Protein AF-A0A0U1QTH8-F1 (afdb_monomer)

Secondary structure (DSSP, 8-state):
--------S---TT-EEEEE-SSS-EEEEEEPTTSSEEE--S-GGG---EE--GGG--EEEE-HHHHHHHTT-HHHHHHHHHHHHHTT-TTGGG-HHHHHHHHHHHHHHHHTTPPP-HHHHHHHHHHHHHHHHHHHHHHHHHHHHHHHHHHTT--

Sequence (155 aa):
MPILGSVPTKYPAGSFVELDDLMFGRKIALVCDDGLTAHDSIDIDKATPLAIHVIQNPVGLGFLNEYVSRFELNDEINLLINTMTRLDLTDELRDPLLIIRVLHSIVSDKKAGIALVEPKIKLYIRSAKKYQNKLNLFHQNVAKFIHSCKDNKLI

pLDDT: mean 85.45, std 12.12, range [34.38, 96.31]

Structure (mmCIF, N/CA/C/O backbone):
data_AF-A0A0U1QTH8-F1
#
_entry.id   AF-A0A0U1QTH8-F1
#
loop_
_atom_site.group_PDB
_atom_site.id
_atom_site.type_symbol
_atom_site.label_atom_id
_atom_site.label_alt_id
_atom_site.label_comp_id
_atom_site.label_asym_id
_atom_site.label_entity_id
_atom_site.label_seq_id
_atom_site.pdbx_PDB_ins_code
_atom_site.Cartn_x
_atom_site.Cartn_y
_atom_site.Cartn_z
_atom_site.occupancy
_atom_site.B_iso_or_equiv
_atom_site.auth_seq_id
_atom_site.auth_comp_id
_atom_site.auth_asym_id
_atom_site.auth_atom_id
_atom_site.pdbx_PDB_model_num
ATOM 1 N N . MET A 1 1 ? 14.310 -28.126 3.119 1.00 35.19 1 MET A N 1
ATOM 2 C CA . MET A 1 1 ? 14.134 -27.173 2.003 1.00 35.19 1 MET A CA 1
ATOM 3 C C . MET A 1 1 ? 12.670 -26.774 1.977 1.00 35.19 1 MET A C 1
ATOM 5 O O . MET A 1 1 ? 11.854 -27.686 1.909 1.00 35.19 1 MET A O 1
ATOM 9 N N . PRO A 1 2 ? 12.308 -25.490 2.120 1.00 34.38 2 PRO A N 1
ATOM 10 C CA . PRO A 1 2 ? 10.919 -25.094 1.949 1.00 34.38 2 PRO A CA 1
ATOM 11 C C . PRO A 1 2 ? 10.550 -25.294 0.476 1.00 34.38 2 PRO A C 1
ATOM 13 O O . PRO A 1 2 ? 11.311 -24.936 -0.422 1.00 34.38 2 PRO A O 1
ATOM 16 N N . ILE A 1 3 ? 9.416 -25.944 0.246 1.00 41.22 3 ILE A N 1
ATOM 17 C CA . ILE A 1 3 ? 8.848 -26.153 -1.081 1.00 41.22 3 ILE A CA 1
ATOM 18 C C . ILE A 1 3 ? 8.442 -24.764 -1.577 1.00 41.22 3 ILE A C 1
ATOM 20 O O . ILE A 1 3 ? 7.603 -24.123 -0.945 1.00 41.22 3 ILE A O 1
ATOM 24 N N . LEU A 1 4 ? 9.065 -24.276 -2.656 1.00 44.78 4 LEU A N 1
ATOM 25 C CA . LEU A 1 4 ? 8.583 -23.092 -3.365 1.00 44.78 4 LEU A CA 1
ATOM 26 C C . LEU A 1 4 ? 7.136 -23.385 -3.782 1.00 44.78 4 LEU A C 1
ATOM 28 O O . LEU A 1 4 ? 6.902 -24.135 -4.730 1.00 44.78 4 LEU A O 1
ATOM 32 N N . GLY A 1 5 ? 6.163 -22.827 -3.060 1.00 51.09 5 GLY A N 1
ATOM 33 C CA . GLY A 1 5 ? 4.811 -22.697 -3.585 1.00 51.09 5 GLY A CA 1
ATOM 34 C C . GLY A 1 5 ? 4.912 -21.974 -4.925 1.00 51.09 5 GLY A C 1
ATOM 35 O O . GLY A 1 5 ? 5.698 -21.036 -5.054 1.00 51.09 5 GLY A O 1
ATOM 36 N N . SER A 1 6 ? 4.197 -22.455 -5.941 1.00 54.50 6 SER A N 1
ATOM 37 C CA . SER A 1 6 ? 4.250 -21.898 -7.292 1.00 54.50 6 SER A CA 1
ATOM 38 C C . SER A 1 6 ? 3.936 -20.403 -7.249 1.00 54.50 6 SER A C 1
ATOM 40 O O . SER A 1 6 ? 2.780 -20.014 -7.070 1.00 54.50 6 SER A O 1
ATOM 42 N N . VAL A 1 7 ? 4.967 -19.570 -7.381 1.00 59.56 7 VAL A N 1
ATOM 43 C CA . VAL A 1 7 ? 4.796 -18.126 -7.510 1.00 59.56 7 VAL A CA 1
ATOM 44 C C . VAL A 1 7 ? 4.019 -17.876 -8.805 1.00 59.56 7 VAL A C 1
ATOM 46 O O . VAL A 1 7 ? 4.404 -18.433 -9.839 1.00 59.56 7 VAL A O 1
ATOM 49 N N . PRO A 1 8 ? 2.921 -17.098 -8.772 1.00 68.12 8 PRO A N 1
ATOM 50 C CA . PRO A 1 8 ? 2.182 -16.739 -9.972 1.00 68.12 8 PRO A CA 1
ATOM 51 C C . PRO A 1 8 ? 3.130 -16.190 -11.037 1.00 68.12 8 PRO A C 1
ATOM 53 O O . PRO A 1 8 ? 3.936 -15.305 -10.765 1.00 68.12 8 PRO A O 1
ATOM 56 N N . THR A 1 9 ? 3.022 -16.698 -12.263 1.00 76.31 9 THR A N 1
ATOM 57 C CA . THR A 1 9 ? 3.808 -16.192 -13.399 1.00 76.31 9 THR A CA 1
ATOM 58 C C . THR A 1 9 ? 3.382 -14.788 -13.819 1.00 76.31 9 THR A C 1
ATOM 60 O O . THR A 1 9 ? 4.124 -14.121 -14.532 1.00 76.31 9 THR A O 1
ATOM 63 N N . LYS A 1 10 ? 2.192 -14.345 -13.393 1.00 87.56 10 LYS A N 1
ATOM 64 C CA . LYS A 1 10 ? 1.631 -13.024 -13.659 1.00 87.56 10 LYS A CA 1
ATOM 65 C C . LYS A 1 10 ? 0.667 -12.623 -12.543 1.00 87.56 10 LYS A C 1
ATOM 67 O O . LYS A 1 10 ? -0.065 -13.465 -12.020 1.00 87.56 10 LYS A O 1
ATOM 72 N N . TYR A 1 11 ? 0.647 -11.337 -12.220 1.00 93.00 11 TYR A N 1
ATOM 73 C CA . TYR A 1 11 ? -0.309 -10.723 -11.303 1.00 93.00 11 TYR A CA 1
ATOM 74 C C . TYR A 1 11 ? -1.336 -9.894 -12.093 1.00 93.00 11 TYR A C 1
ATOM 76 O O . TYR A 1 11 ? -1.011 -9.395 -13.174 1.00 93.00 11 TYR A O 1
ATOM 84 N N . PRO A 1 12 ? -2.581 -9.739 -11.608 1.00 94.06 12 PRO A N 1
ATOM 85 C CA . PRO A 1 12 ? -3.559 -8.881 -12.269 1.00 94.06 12 PRO A CA 1
ATOM 86 C C . PRO A 1 12 ? -3.070 -7.427 -12.346 1.00 94.06 12 PRO A C 1
ATOM 88 O O . PRO A 1 12 ? -2.605 -6.876 -11.347 1.00 94.06 12 PRO A O 1
ATOM 91 N N . ALA A 1 13 ? -3.193 -6.802 -13.516 1.00 94.06 13 ALA A N 1
ATOM 92 C CA . ALA A 1 13 ? -2.878 -5.386 -13.700 1.00 94.06 13 ALA A CA 1
ATOM 93 C C . ALA A 1 13 ? -3.713 -4.509 -12.757 1.00 94.06 13 ALA A C 1
ATOM 95 O O . ALA A 1 13 ? -4.895 -4.784 -12.544 1.00 94.06 13 ALA A O 1
ATOM 96 N N . GLY A 1 14 ? -3.101 -3.480 -12.170 1.00 92.38 14 GLY A N 1
ATOM 97 C CA . GLY A 1 14 ? -3.757 -2.586 -11.211 1.00 92.38 14 GLY A CA 1
ATOM 98 C C . GLY A 1 14 ? -4.037 -3.211 -9.836 1.00 92.38 14 GLY A C 1
ATOM 99 O O . GLY A 1 14 ? -4.618 -2.554 -8.973 1.00 92.38 14 GLY A O 1
ATOM 100 N N . SER A 1 15 ? -3.633 -4.465 -9.609 1.00 95.69 15 SER A N 1
ATOM 101 C CA . SER A 1 15 ? -3.657 -5.077 -8.277 1.00 95.69 15 SER A CA 1
ATOM 102 C C . SER A 1 15 ? -2.409 -4.717 -7.473 1.00 95.69 15 SER A C 1
ATOM 104 O O . SER A 1 15 ? -1.435 -4.182 -8.001 1.00 95.69 15 SER A O 1
ATOM 106 N N . PHE A 1 16 ? -2.418 -5.026 -6.181 1.00 96.31 16 PHE A N 1
ATOM 107 C CA . PHE A 1 16 ? -1.262 -4.834 -5.317 1.00 96.31 16 PHE A CA 1
ATOM 108 C C . PHE A 1 16 ? -0.530 -6.140 -5.048 1.00 96.31 16 PHE A C 1
ATOM 110 O O . PHE A 1 16 ? -1.130 -7.209 -4.878 1.00 96.31 16 PHE A O 1
ATOM 117 N N . VAL A 1 17 ? 0.786 -6.020 -4.922 1.00 95.25 17 VAL A N 1
ATOM 118 C CA . VAL A 1 17 ? 1.680 -7.101 -4.526 1.00 95.25 17 VAL A C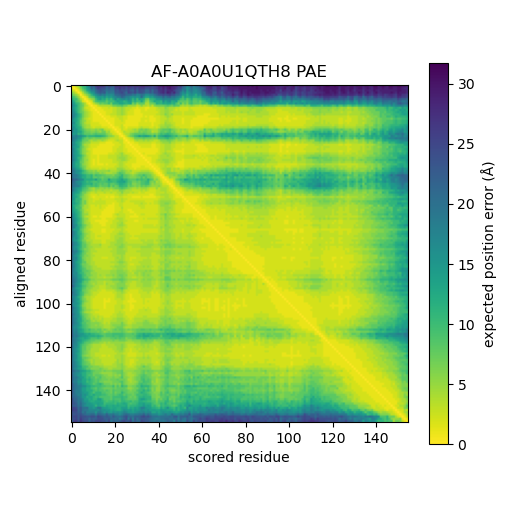A 1
ATOM 119 C C . VAL A 1 17 ? 2.579 -6.618 -3.394 1.00 95.25 17 VAL A C 1
ATOM 121 O O . VAL A 1 17 ? 3.084 -5.493 -3.404 1.00 95.25 17 VAL A O 1
ATOM 124 N N . GLU A 1 18 ? 2.754 -7.466 -2.390 1.00 94.19 18 GLU A N 1
ATOM 125 C CA . GLU A 1 18 ? 3.761 -7.284 -1.357 1.00 94.19 18 GLU A CA 1
ATOM 126 C C . GLU A 1 18 ? 5.037 -8.021 -1.767 1.00 94.19 18 GLU A C 1
ATOM 128 O O . GLU A 1 18 ? 4.991 -9.189 -2.155 1.00 94.19 18 GLU A O 1
ATOM 133 N N . LEU A 1 19 ? 6.168 -7.329 -1.691 1.00 92.44 19 LEU A N 1
ATOM 134 C CA . LEU A 1 19 ? 7.479 -7.793 -2.125 1.00 92.44 19 LEU A CA 1
ATOM 135 C C . LEU A 1 19 ? 8.480 -7.608 -0.991 1.00 92.44 19 LEU A C 1
ATOM 137 O O . LEU A 1 19 ? 8.455 -6.585 -0.307 1.00 92.44 19 LEU A O 1
ATOM 141 N N . ASP A 1 20 ? 9.408 -8.541 -0.836 1.00 90.31 20 ASP A N 1
ATOM 142 C CA . ASP A 1 20 ? 10.583 -8.334 0.001 1.00 90.31 20 ASP A CA 1
ATOM 143 C C . ASP A 1 20 ? 11.454 -7.240 -0.632 1.00 90.31 20 ASP A C 1
ATOM 145 O O . ASP A 1 20 ? 11.712 -7.233 -1.840 1.00 90.31 20 ASP A O 1
ATOM 149 N N . ASP A 1 21 ? 11.922 -6.298 0.186 1.00 81.69 21 ASP A N 1
ATOM 150 C CA . ASP A 1 21 ? 12.789 -5.203 -0.264 1.00 81.69 21 ASP A CA 1
ATOM 151 C C . ASP A 1 21 ? 14.271 -5.605 -0.365 1.00 81.69 21 ASP A C 1
ATOM 153 O O . ASP A 1 21 ? 15.117 -4.774 -0.692 1.00 81.69 21 ASP A O 1
ATOM 157 N N . LEU A 1 22 ? 14.568 -6.887 -0.108 1.00 80.25 22 LEU A N 1
ATOM 158 C CA . LEU A 1 22 ? 15.905 -7.494 -0.051 1.00 80.25 22 LEU A CA 1
ATOM 159 C C . LE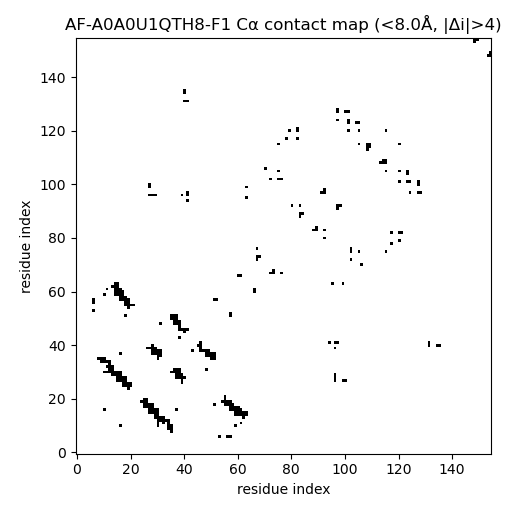U A 1 22 ? 16.814 -6.930 1.060 1.00 80.25 22 LEU A C 1
ATOM 161 O O . LEU A 1 22 ? 17.983 -7.295 1.144 1.00 80.25 22 LEU A O 1
ATOM 165 N N . MET A 1 23 ? 16.263 -6.099 1.948 1.00 77.50 23 MET A N 1
ATOM 166 C CA . MET A 1 23 ? 16.915 -5.477 3.103 1.00 77.50 23 MET A CA 1
ATOM 167 C C . MET A 1 23 ? 16.198 -5.850 4.414 1.00 77.50 23 MET A C 1
ATOM 169 O O . MET A 1 23 ? 16.220 -5.089 5.381 1.00 77.50 23 MET A O 1
ATOM 173 N N . PHE A 1 24 ? 15.593 -7.045 4.455 1.00 68.50 24 PHE A N 1
AT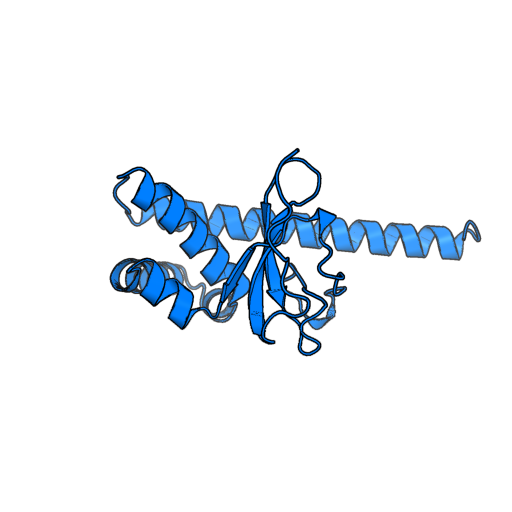OM 174 C CA . PHE A 1 24 ? 14.807 -7.592 5.573 1.00 68.50 24 PHE A CA 1
ATOM 175 C C . PHE A 1 24 ? 13.479 -6.869 5.867 1.00 68.50 24 PHE A C 1
ATOM 177 O O . PHE A 1 24 ? 12.881 -7.090 6.921 1.00 68.50 24 PHE A O 1
ATOM 184 N N . GLY A 1 25 ? 12.994 -6.032 4.949 1.00 82.00 25 GLY A N 1
ATOM 185 C CA . GLY A 1 25 ? 11.667 -5.428 4.989 1.00 82.00 25 GLY A CA 1
ATOM 186 C C . GLY A 1 25 ? 10.740 -5.969 3.902 1.00 82.00 25 GLY A C 1
ATOM 187 O O . GLY A 1 25 ? 11.142 -6.716 3.005 1.00 82.00 25 GLY A O 1
ATOM 188 N N . ARG A 1 26 ? 9.469 -5.565 3.979 1.00 87.94 26 ARG A N 1
ATOM 189 C CA . ARG A 1 26 ? 8.477 -5.789 2.921 1.00 87.94 26 ARG A CA 1
ATOM 190 C C . ARG A 1 26 ? 7.925 -4.455 2.445 1.00 87.94 26 ARG A C 1
ATOM 192 O O . ARG A 1 26 ? 7.765 -3.521 3.233 1.00 87.94 26 ARG A O 1
ATOM 199 N N . LYS A 1 27 ? 7.629 -4.366 1.154 1.00 88.94 27 LYS A N 1
ATOM 200 C CA . LYS A 1 27 ? 7.041 -3.192 0.514 1.00 88.94 27 LYS A CA 1
ATOM 201 C C . LYS A 1 27 ? 5.819 -3.578 -0.298 1.00 88.94 27 LYS A C 1
ATOM 203 O O . LYS A 1 27 ? 5.766 -4.654 -0.881 1.00 88.94 27 LYS A O 1
ATOM 208 N N . ILE A 1 28 ? 4.863 -2.659 -0.378 1.00 92.50 28 ILE A N 1
ATOM 209 C CA . ILE A 1 28 ? 3.695 -2.799 -1.249 1.00 92.50 28 ILE A CA 1
ATOM 210 C C . ILE A 1 28 ? 3.928 -1.985 -2.516 1.00 92.50 28 ILE A C 1
ATOM 212 O O . ILE A 1 28 ? 4.265 -0.793 -2.439 1.00 92.50 28 ILE A O 1
ATOM 216 N N . ALA A 1 29 ? 3.731 -2.647 -3.652 1.00 92.56 29 ALA A N 1
ATOM 217 C CA . ALA A 1 29 ? 3.841 -2.098 -4.991 1.00 92.56 29 ALA A CA 1
ATOM 218 C C . ALA A 1 29 ? 2.528 -2.299 -5.769 1.00 92.56 29 ALA A C 1
ATOM 220 O O . ALA A 1 29 ? 1.770 -3.238 -5.503 1.00 92.56 29 ALA A O 1
ATOM 221 N N . LEU A 1 30 ? 2.269 -1.400 -6.716 1.00 93.88 30 LEU A N 1
ATOM 222 C CA . LEU A 1 30 ? 1.164 -1.481 -7.666 1.00 93.88 30 LEU A CA 1
ATOM 223 C C . LEU A 1 30 ? 1.647 -2.210 -8.920 1.00 93.88 30 LEU A C 1
ATOM 225 O O . LEU A 1 30 ? 2.683 -1.859 -9.485 1.00 93.88 30 LEU A O 1
ATOM 229 N N . VAL A 1 31 ? 0.912 -3.243 -9.321 1.00 94.38 31 VAL A N 1
ATOM 230 C CA . VAL A 1 31 ? 1.213 -4.061 -10.496 1.00 94.38 31 VAL A CA 1
ATOM 231 C C . VAL A 1 31 ? 0.869 -3.278 -11.761 1.00 94.38 31 VAL A C 1
ATOM 233 O O . VAL A 1 31 ? -0.249 -2.779 -11.905 1.00 94.38 31 VAL A O 1
ATOM 236 N N . CYS A 1 32 ? 1.829 -3.194 -12.677 1.00 92.19 32 CYS A N 1
ATOM 237 C CA . CYS A 1 32 ? 1.682 -2.520 -13.961 1.00 92.19 32 CYS A CA 1
ATOM 238 C C . CYS A 1 32 ? 0.783 -3.312 -14.925 1.00 92.19 32 CYS A C 1
ATOM 240 O O . CYS A 1 32 ? 0.447 -4.475 -14.695 1.00 92.19 32 CYS A O 1
ATOM 242 N N . ASP A 1 33 ? 0.430 -2.693 -16.051 1.00 91.62 33 ASP A N 1
ATOM 243 C CA . ASP A 1 33 ? -0.481 -3.270 -17.052 1.00 91.62 33 ASP A CA 1
ATOM 244 C C . ASP A 1 33 ? 0.022 -4.584 -17.675 1.00 91.62 33 ASP A C 1
ATOM 246 O O . ASP A 1 33 ? -0.762 -5.425 -18.124 1.00 91.62 33 ASP A O 1
ATOM 250 N N . ASP A 1 34 ? 1.339 -4.805 -17.668 1.00 91.25 34 ASP A N 1
ATOM 251 C CA . ASP A 1 34 ? 1.948 -6.049 -18.138 1.00 91.25 34 ASP A CA 1
ATOM 252 C C . ASP A 1 34 ? 1.720 -7.237 -17.179 1.00 91.25 34 ASP A C 1
ATOM 254 O O . ASP A 1 34 ? 1.813 -8.393 -17.607 1.00 91.25 34 ASP A O 1
ATOM 258 N N . GLY A 1 35 ? 1.369 -6.975 -15.914 1.00 92.00 35 GLY A N 1
ATOM 259 C CA . GLY A 1 35 ? 1.231 -7.944 -14.824 1.00 92.00 35 GLY A CA 1
ATOM 260 C C . GLY A 1 35 ? 2.533 -8.620 -14.376 1.00 92.00 35 GLY A C 1
ATOM 261 O O . GLY A 1 35 ? 2.490 -9.579 -13.603 1.00 92.00 35 GLY A O 1
ATOM 262 N N . LEU A 1 36 ? 3.674 -8.164 -14.891 1.00 91.75 36 LEU A N 1
ATOM 263 C CA . LEU A 1 36 ? 5.008 -8.727 -14.660 1.00 91.75 36 LEU A CA 1
ATOM 264 C C . LEU A 1 36 ? 5.917 -7.740 -13.932 1.00 91.75 36 LEU A C 1
ATOM 266 O O . LEU A 1 36 ? 6.862 -8.149 -13.257 1.00 91.75 36 LEU A O 1
ATOM 270 N N . THR A 1 37 ? 5.637 -6.448 -14.065 1.00 92.00 37 THR A N 1
ATOM 271 C CA . THR A 1 37 ? 6.333 -5.379 -13.369 1.00 92.00 37 THR A CA 1
ATOM 272 C C . THR A 1 37 ? 5.420 -4.718 -12.344 1.00 92.00 37 THR A C 1
ATOM 274 O O . THR A 1 37 ? 4.192 -4.824 -12.387 1.00 92.00 37 THR A O 1
ATOM 277 N N . ALA A 1 38 ? 6.032 -4.067 -11.364 1.00 92.44 38 ALA A N 1
ATOM 278 C CA . ALA A 1 38 ? 5.335 -3.265 -10.377 1.00 92.44 38 ALA A CA 1
ATOM 279 C C . ALA A 1 38 ? 6.129 -1.998 -10.060 1.00 92.44 38 ALA A C 1
ATOM 281 O O . ALA A 1 38 ? 7.361 -1.981 -10.148 1.00 92.44 38 ALA A O 1
ATOM 282 N N . HIS A 1 39 ? 5.431 -0.952 -9.631 1.00 88.44 39 HIS A N 1
ATOM 283 C CA . HIS A 1 39 ? 6.052 0.255 -9.099 1.00 88.44 39 HIS A CA 1
ATOM 284 C C . HIS A 1 39 ? 5.640 0.502 -7.649 1.00 88.44 39 HIS A C 1
ATOM 286 O O . HIS A 1 39 ? 4.507 0.263 -7.241 1.00 88.44 39 HIS A O 1
ATOM 292 N N . ASP A 1 40 ? 6.580 1.001 -6.850 1.00 84.06 40 ASP A N 1
ATOM 293 C CA . ASP A 1 40 ? 6.343 1.396 -5.457 1.00 84.06 40 ASP A CA 1
ATOM 294 C C . ASP A 1 40 ? 6.293 2.922 -5.268 1.00 84.06 40 ASP A C 1
ATOM 296 O O . ASP A 1 40 ? 6.241 3.412 -4.135 1.00 84.06 40 ASP A O 1
ATOM 300 N N . SER A 1 41 ? 6.312 3.664 -6.378 1.00 77.62 41 SER A N 1
ATOM 301 C CA . SER A 1 41 ? 6.261 5.119 -6.402 1.00 77.62 41 SER A CA 1
ATOM 302 C C . SER A 1 41 ? 4.842 5.617 -6.644 1.00 77.62 41 SER A C 1
ATOM 304 O O . SER A 1 41 ? 4.125 5.073 -7.481 1.00 77.62 41 SER A O 1
ATOM 306 N N . ILE A 1 42 ? 4.487 6.680 -5.927 1.00 69.88 42 ILE A N 1
ATOM 307 C CA . ILE A 1 42 ? 3.236 7.430 -6.075 1.00 69.88 42 ILE A CA 1
ATOM 308 C C . ILE A 1 42 ? 3.291 8.345 -7.311 1.00 69.88 42 ILE A C 1
ATOM 310 O O . ILE A 1 42 ? 2.283 8.581 -7.966 1.00 69.88 42 ILE A O 1
ATOM 314 N N . ASP A 1 43 ? 4.485 8.825 -7.667 1.00 70.12 43 ASP A N 1
ATOM 315 C CA . ASP A 1 43 ? 4.716 9.582 -8.899 1.00 70.12 43 ASP A CA 1
ATOM 316 C C . ASP A 1 43 ? 4.929 8.586 -10.046 1.00 70.12 43 ASP A C 1
ATOM 318 O O . ASP A 1 43 ? 6.044 8.084 -10.225 1.00 70.12 43 ASP A O 1
ATOM 322 N N . ILE A 1 44 ? 3.839 8.235 -10.739 1.00 65.31 44 ILE A N 1
ATOM 323 C CA . ILE A 1 44 ? 3.821 7.254 -11.838 1.00 65.31 44 ILE A CA 1
ATOM 324 C C . ILE A 1 44 ? 4.718 7.692 -12.995 1.00 65.31 44 ILE A C 1
ATOM 326 O O . ILE A 1 44 ? 5.462 6.873 -13.526 1.00 65.31 44 ILE A O 1
ATOM 330 N N . ASP A 1 45 ? 4.722 8.985 -13.328 1.00 65.88 45 ASP A N 1
ATOM 331 C CA . ASP A 1 45 ? 5.478 9.516 -14.468 1.00 65.88 45 ASP A CA 1
ATOM 332 C C . ASP A 1 45 ? 6.995 9.411 -14.260 1.00 65.88 45 ASP A C 1
ATOM 334 O O . ASP A 1 45 ? 7.776 9.439 -15.212 1.00 65.88 45 ASP A O 1
ATOM 338 N N . LYS A 1 46 ? 7.428 9.280 -13.000 1.00 65.19 46 LYS A N 1
ATOM 339 C CA . LYS A 1 46 ? 8.831 9.080 -12.613 1.00 65.19 46 LYS A CA 1
ATOM 340 C C . LYS A 1 46 ? 9.112 7.684 -12.069 1.00 65.19 46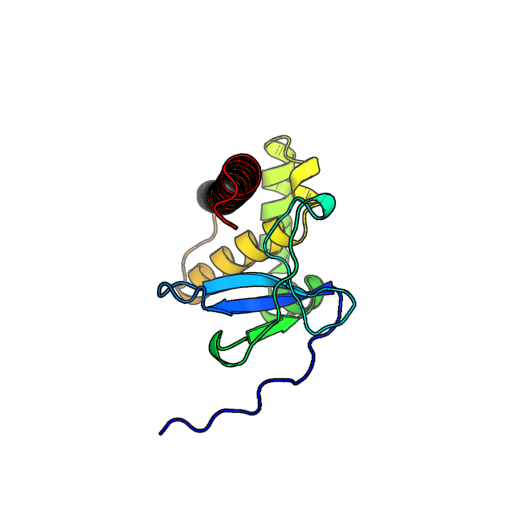 LYS A C 1
ATOM 342 O O . LYS A 1 46 ? 10.235 7.417 -11.635 1.00 65.19 46 LYS A O 1
ATOM 347 N N . ALA A 1 47 ? 8.109 6.815 -12.028 1.00 71.81 47 ALA A N 1
ATOM 348 C CA . ALA A 1 47 ? 8.270 5.469 -11.526 1.00 71.81 47 ALA A CA 1
ATOM 349 C C . ALA A 1 47 ? 9.038 4.633 -12.549 1.00 71.81 47 ALA A C 1
ATOM 351 O O . ALA A 1 47 ? 8.657 4.565 -13.713 1.00 71.81 47 ALA A O 1
ATOM 352 N N . THR A 1 48 ? 10.092 3.952 -12.105 1.00 75.06 48 THR A N 1
ATOM 353 C CA . THR A 1 48 ? 10.717 2.887 -12.893 1.00 75.06 48 THR A CA 1
ATOM 354 C C . THR A 1 48 ? 10.060 1.571 -12.488 1.00 75.06 48 THR A C 1
ATOM 356 O O . THR A 1 48 ? 10.276 1.136 -11.352 1.00 75.06 48 THR A O 1
ATOM 359 N N . PRO A 1 49 ? 9.259 0.930 -13.359 1.00 85.12 49 PRO A N 1
ATOM 360 C CA . PRO A 1 49 ? 8.710 -0.384 -13.068 1.00 85.12 49 PRO A CA 1
ATOM 361 C C . PRO A 1 49 ? 9.838 -1.389 -12.846 1.00 85.12 49 PRO A C 1
ATOM 363 O O . PRO A 1 49 ? 10.830 -1.412 -13.577 1.00 85.12 49 PRO A O 1
ATOM 366 N N . LEU A 1 50 ? 9.686 -2.224 -11.826 1.00 86.69 50 LEU A N 1
ATOM 367 C CA . LEU A 1 50 ? 10.625 -3.290 -11.505 1.00 86.69 50 LEU A CA 1
ATOM 368 C C . LEU A 1 50 ? 9.951 -4.633 -11.744 1.00 86.69 50 LEU A C 1
ATOM 370 O O . LEU A 1 50 ? 8.792 -4.820 -11.379 1.00 86.69 50 LEU A O 1
ATOM 374 N N . ALA A 1 51 ? 10.687 -5.572 -12.336 1.00 89.94 51 ALA A N 1
ATOM 375 C CA . ALA A 1 51 ? 10.200 -6.931 -12.522 1.00 89.94 51 ALA A CA 1
ATOM 376 C C . ALA A 1 51 ? 9.881 -7.577 -11.167 1.00 89.94 51 ALA A C 1
ATOM 378 O O . ALA A 1 51 ? 10.698 -7.532 -10.243 1.00 89.94 51 ALA A O 1
ATOM 379 N N . ILE A 1 52 ? 8.705 -8.197 -11.075 1.00 91.25 52 ILE A N 1
ATOM 380 C CA . ILE A 1 52 ? 8.305 -9.015 -9.935 1.00 91.25 52 ILE A CA 1
ATOM 381 C C . 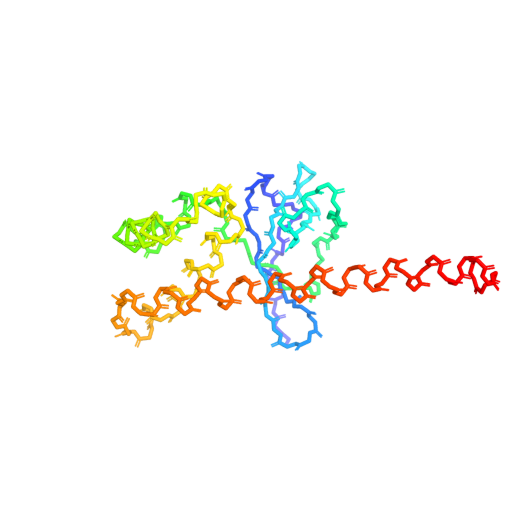ILE A 1 52 ? 9.039 -10.348 -10.066 1.00 91.25 52 ILE A C 1
ATOM 383 O O . ILE A 1 52 ? 8.732 -11.165 -10.934 1.00 91.25 52 ILE A O 1
ATOM 387 N N . HIS A 1 53 ? 10.040 -10.564 -9.220 1.00 89.88 53 HIS A N 1
ATOM 388 C CA . HIS A 1 53 ? 10.891 -11.746 -9.269 1.00 89.88 53 HIS A CA 1
ATOM 389 C C . HIS A 1 53 ? 10.670 -12.646 -8.049 1.00 89.88 53 HIS A C 1
ATOM 391 O O . HIS A 1 53 ? 10.460 -12.167 -6.938 1.00 89.88 53 HIS A O 1
ATOM 397 N N . VAL A 1 54 ? 10.803 -13.965 -8.227 1.00 88.81 54 VAL A N 1
ATOM 398 C CA . VAL A 1 54 ? 10.600 -14.982 -7.171 1.00 88.81 54 VAL A CA 1
ATOM 399 C C . VAL A 1 54 ? 11.464 -14.729 -5.930 1.00 88.81 54 VAL A C 1
ATOM 401 O O . VAL A 1 54 ? 11.034 -14.997 -4.813 1.00 88.81 54 VAL A O 1
ATOM 404 N N . ILE A 1 55 ? 12.661 -14.160 -6.112 1.00 88.94 55 ILE A N 1
ATOM 405 C CA . ILE A 1 55 ? 13.569 -13.803 -5.006 1.00 88.94 55 ILE A CA 1
ATOM 406 C C . ILE A 1 55 ? 12.966 -12.775 -4.037 1.00 88.94 55 ILE A C 1
ATOM 408 O O . ILE A 1 55 ? 13.375 -12.713 -2.886 1.00 88.94 55 ILE A O 1
ATOM 412 N N . GLN A 1 56 ? 11.990 -11.987 -4.495 1.00 89.75 56 GLN A N 1
ATOM 413 C CA . GLN A 1 56 ? 11.270 -11.014 -3.677 1.00 89.75 56 GLN A CA 1
ATOM 414 C C . GLN A 1 56 ? 10.120 -11.660 -2.890 1.00 89.75 56 GLN A C 1
ATOM 416 O O . GLN A 1 56 ? 9.357 -10.943 -2.251 1.00 89.75 56 GLN A O 1
ATOM 421 N N . ASN A 1 57 ? 9.951 -12.987 -2.965 1.00 90.94 57 ASN A N 1
ATOM 422 C CA . ASN A 1 57 ? 8.900 -13.739 -2.275 1.00 90.94 57 ASN A CA 1
ATOM 423 C C . ASN A 1 57 ? 7.498 -13.090 -2.407 1.00 90.94 57 ASN A C 1
ATOM 425 O O . ASN A 1 57 ? 6.863 -12.747 -1.403 1.00 90.94 57 ASN A O 1
ATOM 429 N N . PRO A 1 58 ? 7.026 -12.842 -3.641 1.00 93.19 58 PRO A N 1
ATOM 430 C CA . PRO A 1 58 ? 5.898 -11.952 -3.883 1.00 93.19 58 PRO A CA 1
ATOM 431 C C . PRO A 1 58 ? 4.568 -12.525 -3.367 1.00 93.19 58 PRO A C 1
ATOM 433 O O . PRO A 1 58 ? 4.195 -13.661 -3.667 1.00 93.19 58 PRO A O 1
ATOM 436 N N . VAL A 1 59 ? 3.804 -11.710 -2.634 1.00 93.69 59 VAL A N 1
ATOM 437 C CA . VAL A 1 59 ? 2.485 -12.062 -2.087 1.00 93.69 59 VAL A CA 1
ATOM 438 C C . VAL A 1 59 ? 1.409 -11.181 -2.715 1.00 93.69 59 VAL A C 1
ATOM 440 O O . VAL A 1 59 ? 1.398 -9.964 -2.544 1.00 93.69 59 VAL A O 1
ATOM 443 N N . GLY A 1 60 ? 0.477 -11.799 -3.443 1.00 93.88 60 GLY A N 1
ATOM 444 C CA . GLY A 1 60 ? -0.632 -11.089 -4.080 1.00 93.88 60 GLY A CA 1
ATOM 445 C C . GLY A 1 60 ? -1.637 -10.563 -3.055 1.00 93.88 60 GLY A C 1
ATOM 446 O O . GLY A 1 60 ? -2.318 -11.340 -2.379 1.00 93.88 60 GLY A O 1
ATOM 447 N N . LEU A 1 61 ? -1.763 -9.241 -2.961 1.00 94.94 61 LEU A N 1
ATOM 448 C CA . LEU A 1 61 ? -2.744 -8.590 -2.093 1.00 94.94 61 LEU A CA 1
ATOM 449 C C . LEU A 1 61 ? -4.104 -8.430 -2.792 1.00 94.94 61 LEU A C 1
ATOM 451 O O . LEU A 1 61 ? -5.128 -8.435 -2.111 1.00 94.94 61 LEU A O 1
ATOM 455 N N . GLY A 1 62 ? -4.123 -8.395 -4.129 1.00 94.94 62 GLY A N 1
ATOM 456 C CA . GLY A 1 62 ? -5.339 -8.239 -4.935 1.00 94.94 62 GLY A CA 1
ATOM 457 C C . GLY A 1 62 ? -5.715 -6.772 -5.134 1.00 94.94 62 GLY A C 1
ATOM 458 O O . GLY A 1 62 ? -4.872 -5.886 -4.983 1.00 94.94 62 GLY A O 1
ATOM 459 N N . PHE A 1 63 ? -6.964 -6.508 -5.503 1.00 95.94 63 PHE A N 1
ATOM 460 C CA . PHE A 1 63 ? -7.463 -5.139 -5.667 1.00 95.94 63 PHE A CA 1
ATOM 461 C C . PHE A 1 63 ? -7.837 -4.501 -4.321 1.00 95.94 63 PHE A C 1
ATOM 463 O O . PHE A 1 63 ? -8.067 -5.196 -3.332 1.00 95.94 63 PHE A O 1
ATOM 470 N N . LEU A 1 64 ? -7.918 -3.164 -4.264 1.00 94.81 64 LEU A N 1
ATOM 471 C CA . LEU A 1 64 ? -8.197 -2.442 -3.012 1.00 94.81 64 LEU A CA 1
ATOM 472 C C . LEU A 1 64 ? -9.513 -2.888 -2.354 1.00 94.81 64 LEU A C 1
ATOM 474 O O . LEU A 1 64 ? -9.558 -3.133 -1.152 1.00 94.81 64 LEU A O 1
ATOM 478 N N . ASN A 1 65 ? -10.578 -3.012 -3.144 1.00 94.31 65 ASN A N 1
ATOM 479 C CA . ASN A 1 65 ? -11.897 -3.456 -2.690 1.00 94.31 65 ASN A CA 1
ATOM 480 C C . ASN A 1 65 ? -11.873 -4.903 -2.170 1.00 94.31 65 ASN A C 1
ATOM 482 O O . ASN A 1 65 ? -12.430 -5.188 -1.112 1.00 94.31 65 ASN A O 1
ATOM 486 N N . GLU A 1 66 ? -11.190 -5.805 -2.878 1.00 95.00 66 GLU A N 1
ATOM 487 C CA . GLU A 1 66 ? -11.007 -7.194 -2.450 1.00 95.00 66 GLU A CA 1
ATOM 488 C C . GLU A 1 66 ? -10.210 -7.270 -1.152 1.00 95.00 66 GLU A C 1
ATOM 490 O O . GLU A 1 66 ? -10.548 -8.049 -0.264 1.00 95.00 66 GLU A O 1
ATOM 495 N N . TYR A 1 67 ? -9.171 -6.444 -1.019 1.00 95.88 67 TYR A N 1
ATOM 496 C CA . TYR A 1 67 ? -8.346 -6.367 0.177 1.00 95.88 67 TYR A CA 1
ATOM 497 C C . TYR A 1 67 ? -9.153 -5.882 1.387 1.00 95.88 67 TYR A C 1
ATOM 499 O O . TYR A 1 67 ? -9.107 -6.500 2.450 1.00 95.88 67 TYR A O 1
ATOM 507 N N . VAL A 1 68 ? -9.940 -4.813 1.216 1.00 95.88 68 VAL A N 1
ATOM 508 C CA . VAL A 1 68 ? -10.849 -4.291 2.250 1.00 95.88 68 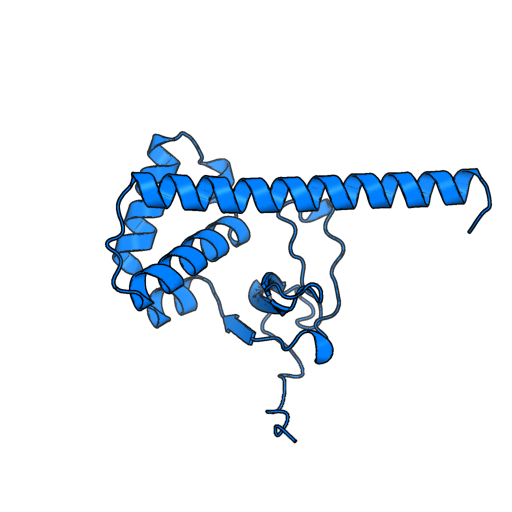VAL A CA 1
ATOM 509 C C . VAL A 1 68 ? -11.860 -5.355 2.666 1.00 95.88 68 VAL A C 1
ATOM 511 O O . VAL A 1 68 ? -12.047 -5.576 3.861 1.00 95.88 68 VAL A O 1
ATOM 514 N N . SER A 1 69 ? -12.460 -6.059 1.703 1.00 95.19 69 SER A N 1
ATOM 515 C CA . SER A 1 69 ? -13.415 -7.133 1.985 1.00 95.19 69 SER A CA 1
ATOM 516 C C . SER A 1 69 ? -12.761 -8.320 2.695 1.00 95.19 69 SER A C 1
ATOM 518 O O . SER A 1 69 ? -13.338 -8.852 3.637 1.00 95.19 69 SER A O 1
ATOM 520 N N . ARG A 1 70 ? -11.558 -8.734 2.273 1.00 94.81 70 ARG A N 1
ATOM 521 C CA . ARG A 1 70 ? -10.829 -9.890 2.824 1.00 94.81 70 ARG A CA 1
ATOM 522 C C . ARG A 1 70 ? -10.482 -9.720 4.303 1.00 94.81 70 ARG A C 1
ATOM 524 O O . ARG A 1 70 ? -10.427 -10.709 5.024 1.00 94.81 70 ARG A O 1
ATOM 531 N N . PHE A 1 71 ? -10.209 -8.490 4.734 1.00 94.94 71 PHE A N 1
ATOM 532 C CA . PHE A 1 71 ? -9.816 -8.170 6.110 1.00 94.94 71 PHE A CA 1
ATOM 533 C C . PHE A 1 71 ? -10.902 -7.424 6.901 1.00 94.94 71 PHE A C 1
ATOM 535 O O . PHE A 1 71 ? -10.623 -6.910 7.989 1.00 94.94 71 PHE A O 1
ATOM 542 N N . GLU A 1 72 ? -12.123 -7.364 6.358 1.00 94.88 72 GLU A N 1
ATOM 543 C CA . GLU A 1 72 ? -13.285 -6.721 6.980 1.00 94.88 72 GLU A CA 1
ATOM 544 C C . GLU A 1 72 ? -12.977 -5.282 7.434 1.00 94.88 72 GLU A C 1
ATOM 546 O O . GLU A 1 72 ? -13.207 -4.924 8.586 1.00 94.88 72 GLU A O 1
ATOM 551 N N . LEU A 1 73 ? -12.381 -4.470 6.551 1.00 94.06 73 LEU A N 1
ATOM 552 C CA . LEU A 1 73 ? -11.859 -3.130 6.874 1.00 94.06 73 LEU A CA 1
ATOM 553 C C . LEU A 1 73 ? -12.841 -1.982 6.575 1.00 94.06 73 LEU A C 1
ATOM 555 O O . LEU A 1 73 ? -12.412 -0.852 6.330 1.00 94.06 73 LEU A O 1
ATOM 559 N N . ASN A 1 74 ? -14.145 -2.260 6.496 1.00 93.25 74 ASN A N 1
ATOM 560 C CA . ASN A 1 74 ? -15.140 -1.273 6.051 1.00 93.25 74 ASN A CA 1
ATOM 561 C C . ASN A 1 74 ? -15.235 -0.063 6.996 1.00 93.25 74 ASN A C 1
ATOM 563 O O . ASN A 1 74 ? -15.374 1.073 6.543 1.00 93.25 74 ASN A O 1
ATOM 567 N N . ASP A 1 75 ? -15.110 -0.278 8.302 1.00 92.25 75 ASP A N 1
ATOM 568 C CA . ASP A 1 75 ? -15.158 0.814 9.276 1.00 92.25 75 ASP A CA 1
ATOM 569 C C . ASP A 1 75 ? -13.840 1.595 9.285 1.00 92.25 75 ASP A C 1
ATOM 571 O O . ASP A 1 75 ? -13.814 2.825 9.361 1.00 92.25 75 ASP A O 1
ATOM 575 N N . GLU A 1 76 ? -12.725 0.885 9.136 1.00 93.31 76 GLU A N 1
ATOM 576 C CA . GLU A 1 76 ? -11.382 1.442 9.162 1.00 93.31 76 GLU A CA 1
ATOM 577 C C . GLU A 1 76 ? -11.087 2.290 7.922 1.00 93.31 76 GLU A C 1
ATOM 579 O O . GLU A 1 76 ? -10.454 3.341 8.047 1.00 93.31 76 GLU A O 1
ATOM 584 N N . ILE A 1 77 ? -11.576 1.893 6.740 1.00 93.50 77 ILE A N 1
ATOM 585 C CA . ILE A 1 77 ? -11.453 2.716 5.530 1.00 93.50 77 ILE A CA 1
ATOM 586 C C . ILE A 1 77 ? -12.297 3.991 5.638 1.00 93.50 77 ILE A C 1
ATOM 588 O O . ILE A 1 77 ? -11.811 5.066 5.292 1.00 93.50 77 ILE A O 1
ATOM 592 N N . ASN A 1 78 ? -13.504 3.917 6.208 1.00 93.38 78 ASN A N 1
ATOM 593 C CA . ASN A 1 78 ? -14.331 5.100 6.462 1.00 93.38 78 ASN A CA 1
ATOM 594 C C . ASN A 1 78 ? -13.655 6.049 7.458 1.00 93.38 78 ASN A C 1
ATOM 596 O O . ASN A 1 78 ? -13.611 7.263 7.247 1.00 93.38 78 ASN A O 1
ATOM 600 N N . LEU A 1 79 ? -13.072 5.506 8.529 1.00 92.81 79 LEU A N 1
ATOM 601 C CA . LEU A 1 79 ? -12.337 6.295 9.510 1.00 92.81 79 LEU A CA 1
ATOM 602 C C . LEU A 1 79 ? -11.068 6.922 8.909 1.00 92.81 79 LEU A C 1
ATOM 604 O O . LEU A 1 79 ? -10.752 8.074 9.223 1.00 92.81 79 LEU A O 1
ATOM 608 N N . LEU A 1 80 ? -10.362 6.205 8.027 1.00 94.25 80 LEU A N 1
ATOM 609 C CA . LEU A 1 80 ? -9.228 6.729 7.267 1.00 94.25 80 LEU A CA 1
ATOM 610 C C . LEU A 1 80 ? -9.655 7.903 6.381 1.00 94.25 80 LEU A C 1
ATOM 612 O O . LEU A 1 80 ? -9.068 8.979 6.500 1.00 94.25 80 LEU A O 1
ATOM 616 N N . ILE A 1 81 ? -10.701 7.722 5.568 1.00 94.06 81 ILE A N 1
ATOM 617 C CA . ILE A 1 81 ? -11.232 8.758 4.671 1.00 94.06 81 ILE A CA 1
ATOM 618 C C . ILE A 1 81 ? -11.620 10.000 5.475 1.00 94.06 81 ILE A C 1
ATOM 620 O O . ILE A 1 81 ? -11.082 11.078 5.234 1.00 94.06 81 ILE A O 1
ATOM 624 N N . ASN A 1 82 ? -12.439 9.841 6.517 1.00 93.75 82 ASN A N 1
ATOM 625 C CA . ASN A 1 82 ? -12.860 10.945 7.384 1.00 93.75 82 ASN A CA 1
ATOM 626 C C . ASN A 1 82 ? -11.679 11.652 8.065 1.00 93.75 82 ASN A C 1
ATOM 628 O O . ASN A 1 82 ? -11.715 12.858 8.311 1.00 93.75 82 ASN A O 1
ATOM 632 N N . THR A 1 83 ? -10.624 10.916 8.414 1.00 93.94 83 THR A N 1
ATOM 633 C CA . THR A 1 83 ? -9.419 11.501 9.015 1.00 93.94 83 THR A CA 1
ATOM 634 C C . THR A 1 83 ? -8.611 12.285 7.989 1.00 93.94 83 THR A C 1
ATOM 636 O O . THR A 1 83 ? -8.189 13.396 8.292 1.00 93.94 83 THR A O 1
ATOM 639 N N . MET A 1 84 ? -8.421 11.760 6.778 1.00 93.94 84 MET A N 1
ATOM 640 C CA . MET A 1 84 ? -7.697 12.455 5.710 1.00 93.94 84 MET A CA 1
ATOM 641 C C . MET A 1 84 ? -8.449 13.694 5.220 1.00 93.94 84 MET A C 1
ATOM 643 O O . MET A 1 84 ? -7.829 14.741 5.066 1.00 93.94 84 MET A O 1
ATOM 647 N N . THR A 1 85 ? -9.776 13.626 5.077 1.00 93.56 85 THR A N 1
ATOM 648 C CA . THR A 1 85 ? -10.606 14.787 4.724 1.00 93.56 85 THR A CA 1
ATOM 649 C C . THR A 1 85 ? -10.505 15.894 5.775 1.00 93.56 85 THR A C 1
ATOM 651 O O . THR A 1 85 ? -10.326 17.053 5.423 1.00 93.56 85 THR A O 1
ATOM 654 N N . ARG A 1 86 ? -10.534 15.562 7.075 1.00 93.44 86 ARG A N 1
ATOM 655 C CA . ARG A 1 86 ? -10.352 16.554 8.157 1.00 93.44 86 ARG A CA 1
ATOM 656 C C . ARG A 1 86 ? -8.955 17.175 8.200 1.00 93.44 86 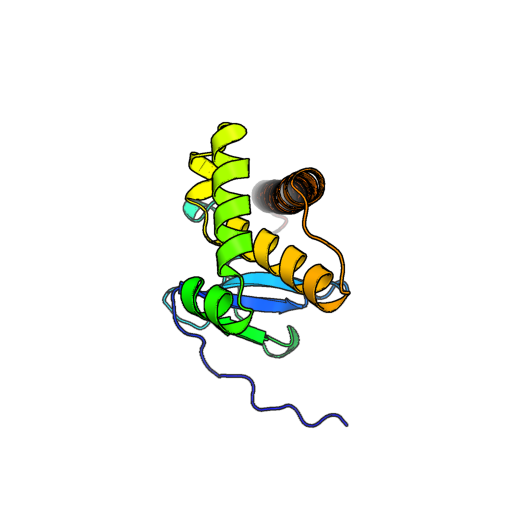ARG A C 1
ATOM 658 O O . ARG A 1 86 ? -8.785 18.233 8.794 1.00 93.44 86 ARG A O 1
ATOM 665 N N . LEU A 1 87 ? -7.964 16.498 7.630 1.00 93.06 87 LEU A N 1
ATOM 666 C CA . LEU A 1 87 ? -6.587 16.977 7.528 1.00 93.06 87 LEU A CA 1
ATOM 667 C C . LEU A 1 87 ? -6.300 17.694 6.204 1.00 93.06 87 LEU A C 1
ATOM 669 O O . LEU A 1 87 ? -5.144 18.040 5.977 1.00 93.06 87 LEU A O 1
ATOM 673 N N . ASP A 1 88 ? -7.315 17.893 5.359 1.00 93.44 88 ASP A N 1
ATOM 674 C CA . ASP A 1 88 ? -7.185 18.512 4.035 1.00 93.44 88 ASP A CA 1
ATOM 675 C C . ASP A 1 88 ? -6.219 17.753 3.099 1.00 93.44 88 ASP A C 1
ATOM 677 O O . ASP A 1 88 ? -5.430 18.332 2.362 1.00 93.44 88 ASP A O 1
ATOM 681 N N . LEU A 1 89 ? -6.252 16.415 3.163 1.00 90.81 89 LEU A N 1
ATOM 682 C CA . LEU A 1 89 ? -5.397 15.509 2.380 1.00 90.81 89 LEU A CA 1
ATOM 683 C C . LEU A 1 89 ? -6.156 14.885 1.195 1.00 90.81 89 LEU A C 1
ATOM 685 O O . LEU A 1 89 ? -6.132 13.668 0.990 1.00 90.81 89 LEU A O 1
ATOM 689 N N . THR A 1 90 ? -6.921 15.692 0.454 1.00 87.44 90 THR A N 1
ATOM 690 C CA . THR A 1 90 ? -7.777 15.207 -0.644 1.00 87.44 90 THR A CA 1
ATOM 691 C C . THR A 1 90 ? -7.002 14.669 -1.839 1.00 87.44 90 THR A C 1
ATOM 693 O O . THR A 1 90 ? -7.482 13.739 -2.488 1.00 87.44 90 THR A O 1
ATOM 696 N N . ASP A 1 91 ? -5.819 15.207 -2.126 1.00 86.62 91 ASP A N 1
ATOM 697 C CA . ASP A 1 91 ? -4.981 14.704 -3.217 1.00 86.62 91 ASP A CA 1
ATOM 698 C C . ASP A 1 91 ? -4.384 13.345 -2.853 1.00 86.62 91 ASP A C 1
ATOM 700 O O . ASP A 1 91 ? -4.426 12.405 -3.643 1.00 86.62 91 ASP A O 1
ATOM 704 N N . GLU A 1 92 ? -3.931 13.190 -1.611 1.00 88.19 92 GLU A N 1
ATOM 705 C CA . GLU A 1 92 ? -3.442 11.916 -1.093 1.00 88.19 92 GLU A CA 1
ATOM 706 C C . GLU A 1 92 ? -4.530 10.843 -0.990 1.00 88.19 92 GLU A C 1
ATOM 708 O O . GLU A 1 92 ? -4.230 9.656 -1.077 1.00 88.19 92 GLU A O 1
ATOM 713 N N . LEU A 1 93 ? -5.800 11.224 -0.824 1.00 87.88 93 LEU A N 1
ATOM 714 C CA . LEU A 1 93 ? -6.916 10.272 -0.859 1.00 87.88 93 LEU A CA 1
ATOM 715 C C . LEU A 1 93 ? -7.096 9.611 -2.229 1.00 87.88 93 LEU A C 1
ATOM 717 O O . LEU A 1 93 ? -7.669 8.525 -2.312 1.00 87.88 93 LEU A O 1
ATOM 721 N N . ARG A 1 94 ? -6.613 10.248 -3.300 1.00 87.88 94 ARG A N 1
ATOM 722 C CA . ARG A 1 94 ? -6.673 9.710 -4.666 1.00 87.88 94 ARG A CA 1
ATOM 723 C C . ARG A 1 94 ? -5.547 8.729 -4.964 1.00 87.88 94 ARG A C 1
ATOM 725 O O . ARG A 1 94 ? -5.539 8.144 -6.041 1.00 87.88 94 ARG A O 1
ATOM 732 N N . ASP A 1 95 ? -4.617 8.552 -4.033 1.00 88.50 95 ASP A N 1
ATOM 733 C CA . ASP A 1 95 ? -3.459 7.697 -4.206 1.00 88.50 95 ASP A CA 1
ATOM 734 C C . ASP A 1 95 ? -3.716 6.285 -3.648 1.00 88.50 95 ASP A C 1
ATOM 736 O O . ASP A 1 95 ? -3.649 6.056 -2.433 1.00 88.50 95 ASP A O 1
ATOM 740 N N . PRO A 1 96 ? -3.967 5.298 -4.524 1.00 90.38 96 PRO A N 1
ATOM 741 C CA . PRO A 1 96 ? -4.315 3.949 -4.103 1.00 90.38 96 PRO A CA 1
ATOM 742 C C . PRO A 1 96 ? -3.157 3.251 -3.364 1.00 90.38 96 PRO A C 1
ATOM 744 O O . PRO A 1 96 ? -3.402 2.401 -2.502 1.00 90.38 96 PRO A O 1
ATOM 747 N N . LEU A 1 97 ? -1.903 3.636 -3.633 1.00 90.56 97 LEU A N 1
ATOM 748 C CA . LEU A 1 97 ? -0.716 3.065 -2.999 1.00 90.56 97 LEU A CA 1
ATOM 749 C C . LEU A 1 97 ? -0.556 3.566 -1.557 1.00 90.56 97 LEU A C 1
ATOM 751 O O . LEU A 1 97 ? -0.185 2.799 -0.663 1.00 90.56 97 LEU A O 1
ATOM 755 N N . LEU A 1 98 ? -0.864 4.840 -1.300 1.00 91.31 98 LEU A N 1
ATOM 756 C CA . LEU A 1 98 ? -0.906 5.363 0.063 1.00 91.31 98 LEU A CA 1
ATOM 757 C C . LEU A 1 98 ? -1.998 4.669 0.882 1.00 91.31 98 LEU A C 1
ATOM 759 O O . LEU A 1 98 ? -1.728 4.217 2.000 1.00 91.31 98 LEU A O 1
ATOM 763 N N . ILE A 1 99 ? -3.205 4.554 0.322 1.00 94.25 99 ILE A N 1
ATOM 764 C CA . ILE A 1 99 ? -4.350 3.954 1.013 1.00 94.25 99 ILE A CA 1
ATOM 765 C C . ILE A 1 99 ? -4.050 2.507 1.402 1.00 94.25 99 ILE A C 1
ATOM 767 O O . ILE A 1 99 ? -4.172 2.160 2.579 1.00 94.25 99 ILE A O 1
ATOM 771 N N . ILE A 1 100 ? -3.582 1.673 0.466 1.00 95.00 100 ILE A N 1
ATOM 772 C CA . ILE A 1 100 ? -3.296 0.265 0.770 1.00 95.00 100 ILE A CA 1
ATOM 773 C C . ILE A 1 100 ? -2.196 0.117 1.832 1.00 95.00 100 ILE A C 1
ATOM 775 O O . ILE A 1 100 ? -2.296 -0.753 2.692 1.00 95.00 100 ILE A O 1
ATOM 779 N N . ARG A 1 101 ? -1.176 0.988 1.846 1.00 93.75 101 ARG A N 1
ATOM 780 C CA . ARG A 1 101 ? -0.095 0.954 2.851 1.00 93.75 101 ARG A CA 1
ATOM 781 C C . ARG A 1 101 ? -0.597 1.285 4.253 1.00 93.75 101 ARG A C 1
ATOM 783 O O . ARG A 1 101 ? -0.191 0.645 5.228 1.00 93.75 101 ARG A O 1
ATOM 790 N N . VAL A 1 102 ? -1.498 2.260 4.362 1.00 94.94 102 VAL A N 1
ATOM 791 C CA . VAL A 1 102 ? -2.146 2.590 5.637 1.00 94.94 102 VAL A CA 1
ATOM 792 C C . VAL A 1 102 ? -3.046 1.439 6.088 1.00 94.94 102 VAL A C 1
ATOM 794 O O . VAL A 1 102 ? -2.916 0.988 7.225 1.00 94.94 102 VAL A O 1
ATOM 797 N N . LEU A 1 103 ? -3.882 0.898 5.197 1.00 95.38 103 LEU A N 1
ATOM 798 C CA . LEU A 1 103 ? -4.737 -0.256 5.498 1.00 95.38 103 LEU A CA 1
ATOM 799 C C . LEU A 1 103 ? -3.923 -1.491 5.900 1.00 95.38 103 LEU A C 1
ATOM 801 O O . LEU A 1 103 ? -4.306 -2.213 6.813 1.00 95.38 103 LEU A O 1
ATOM 805 N N . HIS A 1 104 ? -2.773 -1.727 5.278 1.00 94.75 104 HIS A N 1
ATOM 806 C CA . HIS A 1 104 ? -1.902 -2.842 5.634 1.00 94.75 104 HIS A CA 1
ATOM 807 C C . HIS A 1 104 ? -1.295 -2.697 7.039 1.00 94.75 104 HIS A C 1
ATOM 809 O O . HIS A 1 104 ? -1.207 -3.673 7.789 1.00 94.75 104 HIS A O 1
ATOM 815 N N . SER A 1 105 ? -0.966 -1.464 7.441 1.00 93.62 105 SER A N 1
ATOM 816 C CA . SER A 1 105 ? -0.559 -1.167 8.822 1.00 93.62 105 SER A CA 1
ATOM 817 C C . SER A 1 105 ? -1.710 -1.422 9.804 1.00 93.62 105 SER A C 1
ATOM 819 O O . SER A 1 105 ? -1.508 -2.025 10.854 1.00 93.62 105 SER A O 1
ATOM 821 N N . ILE A 1 106 ? -2.937 -1.047 9.428 1.00 94.19 106 ILE A N 1
ATOM 822 C CA . ILE A 1 106 ? -4.148 -1.303 10.220 1.00 94.19 106 ILE A CA 1
ATOM 823 C C . ILE A 1 106 ? -4.402 -2.806 10.384 1.00 94.19 106 ILE A C 1
ATOM 825 O O . ILE A 1 106 ? -4.695 -3.251 11.489 1.00 94.19 106 ILE A O 1
ATOM 829 N N . VAL A 1 107 ? -4.252 -3.605 9.321 1.00 94.12 107 VAL A N 1
ATOM 830 C CA . VAL A 1 107 ? -4.423 -5.068 9.383 1.00 94.12 107 VAL A CA 1
ATOM 831 C C . VAL A 1 107 ? -3.461 -5.697 10.385 1.00 94.12 107 VAL A C 1
ATOM 833 O O . VAL A 1 107 ? -3.871 -6.568 11.153 1.00 94.12 107 VAL A O 1
ATOM 836 N N . SER A 1 108 ? -2.197 -5.266 10.389 1.00 91.00 108 SER A N 1
ATOM 837 C CA . SER A 1 108 ? -1.190 -5.768 11.332 1.00 91.00 108 SER A CA 1
ATOM 838 C C . SER A 1 108 ? -1.612 -5.535 12.785 1.00 91.00 108 SER A C 1
ATOM 840 O O . SER A 1 108 ? -1.563 -6.450 13.604 1.00 91.00 108 SER A O 1
ATOM 842 N N . ASP A 1 109 ? -2.122 -4.345 13.089 1.00 92.06 109 ASP A N 1
ATOM 843 C CA . ASP A 1 109 ? -2.576 -3.991 14.432 1.00 92.06 109 ASP A CA 1
ATOM 844 C C . ASP A 1 109 ? -3.913 -4.626 14.819 1.00 92.06 109 ASP A C 1
ATOM 846 O O . ASP A 1 109 ? -4.073 -5.061 15.960 1.00 92.06 109 ASP A O 1
ATOM 850 N N . LYS A 1 110 ? -4.845 -4.759 13.869 1.00 89.81 110 LYS A N 1
ATOM 851 C CA . LYS A 1 110 ? -6.110 -5.480 14.060 1.00 89.81 110 LYS A CA 1
ATOM 852 C C . LYS A 1 110 ? -5.848 -6.940 14.426 1.00 89.81 110 LYS A C 1
ATOM 854 O O . LYS A 1 110 ? -6.434 -7.446 15.377 1.00 89.81 110 LYS A O 1
ATOM 859 N N . LYS A 1 111 ? -4.901 -7.595 13.743 1.00 89.56 111 LYS A N 1
ATOM 860 C CA . LYS A 1 111 ? -4.447 -8.958 14.080 1.00 89.56 111 LYS A CA 1
ATOM 861 C C . LYS A 1 111 ? -3.802 -9.046 15.465 1.00 89.56 111 LYS A C 1
ATOM 863 O O . LYS A 1 111 ? -3.917 -10.079 16.115 1.00 89.56 111 LYS A O 1
ATOM 868 N N . ALA A 1 112 ? -3.155 -7.976 15.920 1.00 90.06 112 ALA A N 1
ATOM 869 C CA . ALA A 1 112 ? -2.597 -7.873 17.266 1.00 90.06 112 ALA A CA 1
ATOM 870 C C . ALA A 1 112 ? -3.637 -7.479 18.339 1.00 90.06 112 ALA A C 1
ATOM 872 O O . ALA A 1 112 ? -3.274 -7.318 19.503 1.00 90.06 112 ALA A O 1
ATOM 873 N N . GLY A 1 113 ? -4.915 -7.307 17.973 1.00 88.31 113 GLY A N 1
ATOM 874 C CA . GLY A 1 113 ? -5.985 -6.912 18.893 1.00 88.31 113 GLY A CA 1
ATOM 875 C C . GLY A 1 113 ? -5.896 -5.459 19.362 1.00 88.31 113 GLY A C 1
ATOM 876 O O . GLY A 1 113 ? -6.460 -5.108 20.398 1.00 88.31 113 GLY A O 1
ATOM 877 N N . ILE A 1 114 ? -5.170 -4.603 18.639 1.00 87.88 114 ILE A N 1
ATOM 878 C CA . ILE A 1 114 ? -4.975 -3.214 19.041 1.00 87.88 114 ILE A CA 1
ATOM 879 C C . ILE A 1 114 ? -6.118 -2.354 18.504 1.00 87.88 114 ILE A C 1
ATOM 881 O O . ILE A 1 114 ? -6.372 -2.312 17.302 1.00 87.88 114 ILE A O 1
ATOM 885 N N . ALA A 1 115 ? -6.776 -1.620 19.403 1.00 83.00 115 ALA A N 1
ATOM 886 C CA . ALA A 1 115 ? -7.851 -0.708 19.038 1.00 83.00 115 ALA A CA 1
ATOM 887 C C . ALA A 1 115 ? -7.360 0.381 18.070 1.00 83.00 115 ALA A C 1
ATOM 889 O O . ALA A 1 115 ? -6.363 1.072 18.323 1.00 83.00 115 ALA A O 1
ATOM 890 N N . LEU A 1 116 ? -8.092 0.558 16.969 1.00 84.50 116 LEU A N 1
ATOM 891 C CA . LEU A 1 116 ? -7.810 1.597 15.994 1.00 84.50 116 LEU A CA 1
ATOM 892 C C . LEU A 1 116 ? -8.491 2.903 16.407 1.00 84.50 116 LEU A C 1
ATOM 894 O O . LEU A 1 116 ? -9.713 3.001 16.456 1.00 84.50 116 LEU A O 1
ATOM 898 N N . VAL A 1 117 ? -7.682 3.922 16.682 1.00 87.62 117 VAL A N 1
ATOM 899 C CA . VAL A 1 117 ? -8.139 5.273 17.027 1.00 87.62 117 VAL A CA 1
ATOM 900 C C . VAL A 1 117 ? -7.512 6.301 16.093 1.00 87.62 117 VAL A C 1
ATOM 902 O O . VAL A 1 117 ? -6.439 6.078 15.529 1.00 87.62 117 VAL A O 1
ATOM 905 N N . GLU A 1 118 ? -8.148 7.463 15.953 1.00 87.38 118 GLU A N 1
ATOM 906 C CA . GLU A 1 118 ? -7.703 8.522 15.038 1.00 87.38 118 GLU A CA 1
ATOM 907 C C . GLU A 1 118 ? -6.211 8.911 15.184 1.00 87.38 118 GLU A C 1
ATOM 909 O O . GLU A 1 118 ? -5.531 8.995 14.157 1.00 87.38 118 GLU A O 1
ATOM 914 N N . PRO A 1 119 ? -5.633 9.088 16.396 1.00 91.56 119 PRO A N 1
ATOM 915 C CA . PRO A 1 119 ? -4.200 9.376 16.537 1.00 91.56 119 PRO A CA 1
ATOM 916 C C . PRO A 1 119 ? -3.293 8.336 15.868 1.00 91.56 119 PRO A C 1
ATOM 918 O O . PRO A 1 119 ? -2.235 8.668 15.332 1.00 91.56 119 PRO A O 1
ATOM 921 N N . LYS A 1 120 ? -3.725 7.075 15.863 1.00 91.56 120 LYS A N 1
ATOM 922 C CA . LYS A 1 120 ? -2.984 5.957 15.291 1.00 91.56 120 LYS A CA 1
ATOM 923 C C . LYS A 1 120 ? -3.062 5.947 13.767 1.00 91.56 120 LYS A C 1
ATOM 925 O O . LYS A 1 120 ? -2.045 5.779 13.103 1.00 91.56 120 LYS A O 1
ATOM 930 N N . ILE A 1 121 ? -4.229 6.271 13.214 1.00 92.06 121 ILE A N 1
ATOM 931 C CA . ILE A 1 121 ? -4.401 6.486 11.771 1.00 92.06 121 ILE A CA 1
ATOM 932 C C . ILE A 1 121 ? -3.511 7.627 11.279 1.00 92.06 121 ILE A C 1
ATOM 934 O O . ILE A 1 121 ? -2.804 7.468 10.286 1.00 92.06 121 ILE A O 1
ATOM 938 N N . LYS A 1 122 ? -3.462 8.751 12.008 1.00 93.44 122 LYS A N 1
ATOM 939 C CA . LYS A 1 122 ? -2.549 9.863 11.690 1.00 93.44 122 LYS A CA 1
ATOM 940 C C . LYS A 1 122 ? -1.089 9.410 11.663 1.00 93.44 122 LYS A C 1
ATOM 942 O O . LYS A 1 122 ? -0.330 9.819 10.782 1.00 93.44 122 LYS A O 1
ATOM 947 N N . LEU A 1 123 ? -0.698 8.542 12.596 1.00 93.62 123 LEU A N 1
ATOM 948 C CA . LEU A 1 123 ? 0.645 7.969 12.647 1.00 93.62 123 LEU A CA 1
ATOM 949 C C . LEU A 1 123 ? 0.939 7.056 11.447 1.00 93.62 123 LEU A C 1
ATOM 951 O O . LEU A 1 123 ? 2.033 7.144 10.884 1.00 93.62 123 LEU A O 1
ATOM 955 N N . TYR A 1 124 ? -0.020 6.240 11.006 1.00 94.06 124 TYR A N 1
ATOM 956 C CA . TYR A 1 124 ? 0.133 5.421 9.800 1.00 94.06 124 TYR A CA 1
ATOM 957 C C . TYR A 1 124 ? 0.232 6.256 8.529 1.00 94.06 124 TYR A C 1
ATOM 959 O O . TYR A 1 124 ? 1.158 6.040 7.750 1.00 94.06 124 TYR A O 1
ATOM 967 N N . ILE A 1 125 ? -0.634 7.261 8.357 1.00 93.06 125 ILE A N 1
ATOM 968 C CA . ILE A 1 125 ? -0.561 8.197 7.223 1.00 93.06 125 ILE A CA 1
ATOM 969 C C . ILE A 1 125 ? 0.824 8.850 7.185 1.00 93.06 125 ILE A C 1
ATOM 971 O O . ILE A 1 125 ? 1.504 8.835 6.158 1.00 93.06 125 ILE A O 1
ATOM 975 N N . ARG A 1 126 ? 1.294 9.376 8.325 1.00 93.06 126 ARG A N 1
ATOM 976 C CA . ARG A 1 126 ? 2.617 10.008 8.421 1.00 93.06 126 ARG A CA 1
ATOM 977 C C . ARG A 1 126 ? 3.746 9.034 8.094 1.00 93.06 126 ARG A C 1
ATOM 979 O O . ARG A 1 126 ? 4.705 9.425 7.430 1.00 93.06 126 ARG A O 1
ATOM 986 N N . SER A 1 127 ? 3.651 7.792 8.560 1.00 90.81 127 SER A N 1
ATOM 987 C CA . SER A 1 127 ? 4.667 6.763 8.318 1.00 90.81 127 SER A CA 1
ATOM 988 C C . SER A 1 127 ? 4.718 6.363 6.845 1.00 90.81 127 SER A C 1
ATOM 990 O O . SER A 1 127 ? 5.803 6.349 6.263 1.00 90.81 127 SER A O 1
ATOM 992 N N . ALA A 1 128 ? 3.559 6.152 6.217 1.00 89.69 128 ALA A N 1
ATOM 993 C CA . ALA A 1 128 ? 3.453 5.839 4.797 1.00 89.69 128 ALA A CA 1
ATOM 994 C C . ALA A 1 128 ? 3.975 6.994 3.922 1.00 89.69 128 ALA A C 1
ATOM 996 O O . ALA A 1 128 ? 4.805 6.767 3.042 1.00 89.69 128 ALA A O 1
ATOM 997 N N . LYS A 1 129 ? 3.615 8.249 4.237 1.00 88.38 129 LYS A N 1
ATOM 998 C CA . LYS A 1 129 ? 4.163 9.441 3.558 1.00 88.38 129 LYS A CA 1
ATOM 999 C C . LYS A 1 129 ? 5.675 9.579 3.754 1.00 88.38 129 LYS A C 1
ATOM 1001 O O . LYS A 1 129 ? 6.399 9.888 2.813 1.00 88.38 129 LYS A O 1
ATOM 1006 N N . LYS A 1 130 ? 6.189 9.332 4.965 1.00 87.31 130 LYS A N 1
ATOM 1007 C CA . LYS A 1 130 ? 7.636 9.384 5.243 1.00 87.31 130 LYS A CA 1
ATOM 1008 C C . LYS A 1 130 ? 8.395 8.334 4.435 1.00 87.31 130 LYS A C 1
ATOM 1010 O O . LYS A 1 130 ? 9.471 8.638 3.926 1.00 87.31 130 LYS A O 1
ATOM 1015 N N . TYR A 1 131 ? 7.854 7.122 4.333 1.00 80.94 131 TYR A N 1
ATOM 1016 C CA . TYR A 1 131 ? 8.427 6.067 3.502 1.00 80.94 131 TYR A CA 1
ATOM 1017 C C . TYR A 1 131 ? 8.431 6.474 2.025 1.00 80.94 131 TYR A C 1
ATOM 1019 O O . TYR A 1 131 ? 9.484 6.420 1.391 1.00 80.94 131 TYR A O 1
ATOM 1027 N N . GLN A 1 132 ? 7.316 7.016 1.520 1.00 78.12 132 GLN A N 1
ATOM 1028 C CA . GLN A 1 132 ? 7.254 7.532 0.153 1.00 78.12 132 GLN A CA 1
ATOM 1029 C C . GLN A 1 132 ? 8.306 8.609 -0.114 1.00 78.12 132 GLN A C 1
ATOM 1031 O O . GLN A 1 132 ? 9.025 8.548 -1.106 1.00 78.12 132 GLN A O 1
ATOM 1036 N N . ASN A 1 133 ? 8.430 9.588 0.781 1.00 80.38 133 ASN A N 1
ATOM 1037 C CA . ASN A 1 133 ? 9.383 10.679 0.605 1.00 80.38 133 ASN A CA 1
ATOM 1038 C C . ASN A 1 133 ? 10.829 10.175 0.575 1.00 80.38 133 ASN A C 1
ATOM 1040 O O . ASN A 1 133 ? 11.644 10.699 -0.181 1.00 80.38 133 ASN A O 1
ATOM 1044 N N . LYS A 1 134 ? 11.151 9.142 1.365 1.00 81.00 134 LYS A N 1
ATOM 1045 C CA . LYS A 1 134 ? 12.469 8.501 1.325 1.00 81.00 134 LYS A CA 1
ATOM 1046 C C . LYS A 1 134 ? 12.728 7.813 -0.015 1.00 81.00 134 LYS A C 1
ATOM 1048 O O . LYS A 1 134 ? 13.813 7.992 -0.557 1.00 81.00 134 LYS A O 1
ATOM 1053 N N . LEU A 1 135 ? 11.751 7.075 -0.544 1.00 73.75 135 LEU A N 1
ATOM 1054 C CA . LEU A 1 135 ? 11.847 6.443 -1.865 1.00 73.75 135 LEU A CA 1
ATOM 1055 C C . LEU A 1 135 ? 12.036 7.484 -2.969 1.00 73.75 135 LEU A C 1
ATOM 1057 O O . LEU A 1 135 ? 12.977 7.389 -3.751 1.00 73.75 135 LEU A O 1
ATOM 1061 N N . ASN A 1 136 ? 11.212 8.533 -2.971 1.00 72.88 136 ASN A N 1
ATOM 1062 C CA . ASN A 1 136 ? 11.319 9.626 -3.935 1.00 72.88 136 ASN A CA 1
ATOM 1063 C C . ASN A 1 136 ? 12.707 10.284 -3.886 1.00 72.88 136 ASN A C 1
ATOM 1065 O O . ASN A 1 136 ? 13.322 10.513 -4.926 1.00 72.88 136 ASN A O 1
ATOM 1069 N N . LEU A 1 137 ? 13.227 10.556 -2.684 1.00 77.50 137 LEU A N 1
ATOM 1070 C CA . LEU A 1 137 ? 14.557 11.139 -2.510 1.00 77.50 137 LEU A CA 1
ATOM 1071 C C . LEU A 1 137 ? 15.666 10.193 -2.987 1.00 77.50 137 LEU A C 1
ATOM 1073 O O . LEU A 1 137 ? 16.611 10.634 -3.638 1.00 77.50 137 LEU A O 1
ATOM 1077 N N . PHE A 1 138 ? 15.551 8.897 -2.689 1.00 76.19 138 PHE A N 1
ATOM 1078 C CA . PHE A 1 138 ? 16.484 7.889 -3.180 1.00 76.19 138 PHE A CA 1
ATOM 1079 C C . PHE A 1 138 ? 16.503 7.860 -4.712 1.00 76.19 138 PHE A C 1
ATOM 1081 O O . PHE A 1 138 ? 17.574 7.989 -5.301 1.00 76.19 138 PHE A O 1
ATOM 1088 N N . HIS A 1 139 ? 15.337 7.805 -5.361 1.00 69.38 139 HIS A N 1
ATOM 1089 C CA . HIS A 1 139 ? 15.233 7.826 -6.822 1.00 69.38 139 HIS A CA 1
ATOM 1090 C C . HIS A 1 139 ? 15.839 9.096 -7.428 1.00 69.38 139 HIS A C 1
ATOM 1092 O O . HIS A 1 139 ? 16.614 9.012 -8.380 1.00 69.38 139 HIS A O 1
ATOM 1098 N N . GLN A 1 140 ? 15.569 10.268 -6.844 1.00 74.56 140 GLN A N 1
ATOM 1099 C CA . GLN A 1 140 ? 16.180 11.526 -7.283 1.00 74.56 140 GLN A CA 1
ATOM 1100 C C . GLN A 1 140 ? 17.709 11.498 -7.170 1.00 74.56 140 GLN A C 1
ATOM 1102 O O . GLN A 1 140 ? 18.402 11.980 -8.066 1.00 74.56 140 GLN A O 1
ATOM 1107 N N . ASN A 1 141 ? 18.249 10.931 -6.090 1.00 78.94 141 ASN A N 1
ATOM 1108 C CA . ASN A 1 141 ? 19.693 10.837 -5.885 1.00 78.94 141 ASN A CA 1
ATOM 1109 C C . ASN A 1 141 ? 20.348 9.830 -6.837 1.00 78.94 141 ASN 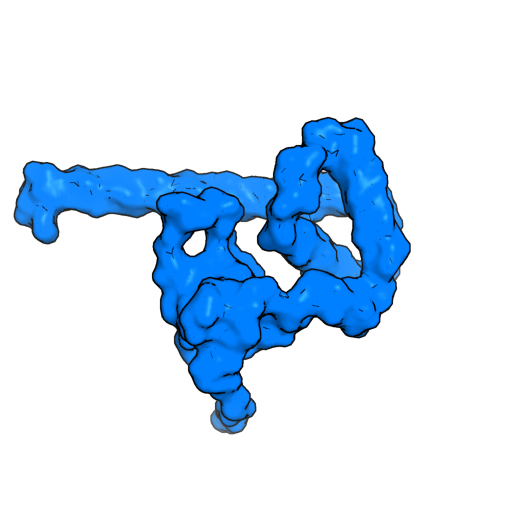A C 1
ATOM 1111 O O . ASN A 1 141 ? 21.402 10.131 -7.392 1.00 78.94 141 ASN A O 1
ATOM 1115 N N . VAL A 1 142 ? 19.714 8.679 -7.080 1.00 76.12 142 VAL A N 1
ATOM 1116 C CA . VAL A 1 142 ? 20.182 7.694 -8.066 1.00 76.12 142 VAL A CA 1
ATOM 1117 C C . VAL A 1 142 ? 20.171 8.295 -9.471 1.00 76.12 142 VAL A C 1
ATOM 1119 O O . VAL A 1 142 ? 21.163 8.184 -10.184 1.00 76.12 142 VAL A O 1
ATOM 1122 N N . ALA A 1 143 ? 19.105 9.003 -9.855 1.00 73.94 143 ALA A N 1
ATOM 1123 C CA . ALA A 1 143 ? 19.027 9.673 -11.151 1.00 73.94 143 ALA A CA 1
ATOM 1124 C C . ALA A 1 143 ? 20.142 10.720 -11.326 1.00 73.94 143 ALA A C 1
ATOM 1126 O O . ALA A 1 143 ? 20.820 10.734 -12.354 1.00 73.94 143 ALA A O 1
ATOM 1127 N N . LYS A 1 144 ? 20.387 11.551 -10.300 1.00 79.31 144 LYS A N 1
ATOM 1128 C CA . LYS A 1 144 ? 21.498 12.521 -10.288 1.00 79.31 144 LYS A CA 1
ATOM 1129 C C . LYS A 1 144 ? 22.861 11.840 -10.394 1.00 79.31 144 LYS A C 1
ATOM 1131 O O . LYS A 1 144 ? 23.718 12.317 -11.131 1.00 79.31 144 LYS A O 1
ATOM 1136 N N . PHE A 1 145 ? 23.059 10.736 -9.676 1.00 81.75 145 PHE A N 1
ATOM 1137 C CA . PHE A 1 145 ? 24.296 9.962 -9.726 1.00 81.75 145 PHE A CA 1
ATOM 1138 C C . PHE A 1 145 ? 24.545 9.394 -11.126 1.00 81.75 145 PHE A C 1
ATOM 1140 O O . PHE A 1 145 ? 25.611 9.618 -11.687 1.00 81.75 145 PHE A O 1
ATOM 1147 N N . ILE A 1 146 ? 23.544 8.744 -11.730 1.00 77.62 146 ILE A N 1
ATOM 1148 C CA . ILE A 1 146 ? 23.639 8.210 -13.097 1.00 77.62 146 ILE A CA 1
ATOM 1149 C C . ILE A 1 146 ? 23.964 9.326 -14.096 1.00 77.62 146 ILE A C 1
ATOM 1151 O O . ILE A 1 146 ? 24.809 9.132 -14.967 1.00 77.62 146 ILE A O 1
ATOM 1155 N N . HIS A 1 147 ? 23.319 10.490 -13.971 1.00 78.00 147 HIS A N 1
ATOM 1156 C CA . HIS A 1 147 ? 23.598 11.639 -14.835 1.00 78.00 147 HIS A CA 1
ATOM 1157 C C . HIS A 1 147 ? 25.046 12.122 -14.679 1.00 78.00 147 HIS A C 1
ATOM 1159 O O . HIS A 1 147 ? 25.765 12.208 -15.667 1.0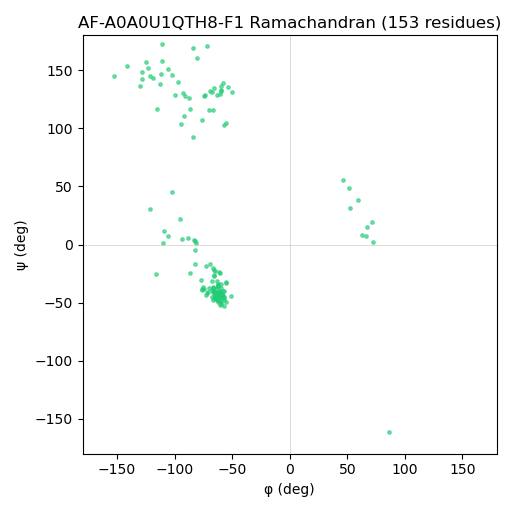0 78.00 147 HIS A O 1
ATOM 1165 N N . SER A 1 148 ? 25.515 12.292 -13.439 1.00 83.88 148 SER A N 1
ATOM 1166 C CA . SER A 1 148 ? 26.908 12.649 -13.144 1.00 83.88 148 SER A CA 1
ATOM 1167 C C . SER A 1 148 ? 27.909 11.630 -13.703 1.00 83.88 148 SER A C 1
ATOM 1169 O O . SER A 1 148 ? 28.949 12.003 -14.242 1.00 83.88 148 SER A O 1
ATOM 1171 N N . CYS A 1 149 ? 27.614 10.333 -13.623 1.00 81.81 149 CYS A N 1
ATOM 1172 C CA . CYS A 1 149 ? 28.480 9.306 -14.195 1.00 81.81 149 CYS A CA 1
ATOM 1173 C C . CYS A 1 149 ? 28.533 9.364 -15.730 1.00 81.81 149 CYS A C 1
ATOM 1175 O O . CYS A 1 149 ? 29.618 9.189 -16.284 1.00 81.81 149 CYS A O 1
ATOM 1177 N N . LYS A 1 150 ? 27.408 9.661 -16.400 1.00 78.88 150 LYS A N 1
ATOM 1178 C CA . LYS A 1 150 ? 27.365 9.892 -17.856 1.00 78.88 150 LYS A CA 1
ATOM 1179 C C . LYS A 1 150 ? 28.167 11.130 -18.255 1.00 78.88 150 LYS A C 1
ATOM 1181 O O . LYS A 1 150 ? 28.977 11.058 -19.176 1.00 78.88 150 LYS A O 1
ATOM 1186 N N . ASP A 1 151 ? 27.999 12.235 -17.530 1.00 80.62 151 ASP A N 1
ATOM 1187 C CA . ASP A 1 151 ? 28.726 13.486 -17.783 1.00 80.62 151 ASP A CA 1
ATOM 1188 C C . ASP A 1 151 ? 30.242 13.303 -17.607 1.00 80.62 151 ASP A C 1
ATOM 1190 O O . ASP A 1 151 ? 31.041 13.854 -18.365 1.00 80.62 151 ASP A O 1
ATOM 1194 N N . ASN A 1 152 ? 30.642 12.453 -16.656 1.00 79.12 152 ASN A N 1
ATOM 1195 C CA . ASN A 1 152 ? 32.038 12.105 -16.392 1.00 79.12 152 ASN A CA 1
ATOM 1196 C C . ASN A 1 152 ? 32.566 10.913 -17.220 1.00 79.12 152 ASN A C 1
ATOM 1198 O O . ASN A 1 152 ? 33.696 10.484 -16.990 1.00 79.12 152 ASN A O 1
ATOM 1202 N N . LYS A 1 153 ? 31.789 10.371 -18.173 1.00 75.88 153 LYS A N 1
ATOM 1203 C CA . LYS A 1 153 ? 32.138 9.191 -19.001 1.00 75.88 153 LYS A CA 1
ATOM 1204 C C . LYS A 1 153 ? 32.585 7.959 -18.197 1.00 75.88 153 LYS A C 1
ATOM 1206 O O . LYS A 1 153 ? 33.431 7.189 -18.650 1.00 75.88 153 LYS A O 1
ATOM 1211 N N . LEU A 1 154 ? 32.052 7.789 -16.990 1.00 61.56 154 LEU A N 1
ATOM 1212 C CA . LEU A 1 154 ? 32.340 6.635 -16.130 1.00 61.56 154 LEU A CA 1
ATOM 1213 C C . LEU A 1 154 ? 31.485 5.409 -16.495 1.00 61.56 154 LEU A C 1
ATOM 1215 O O . LEU A 1 154 ? 31.815 4.298 -16.087 1.00 61.56 154 LEU A O 1
ATOM 1219 N N . ILE A 1 155 ? 30.408 5.630 -17.252 1.00 55.78 155 ILE A N 1
ATOM 1220 C CA . ILE A 1 155 ? 29.503 4.654 -17.880 1.00 55.78 155 ILE A CA 1
ATOM 1221 C C . ILE A 1 155 ? 28.948 5.239 -19.176 1.00 55.78 155 ILE A C 1
ATOM 1223 O O . ILE A 1 155 ? 28.899 6.488 -19.283 1.00 55.78 155 ILE A O 1
#

Foldseek 3Di:
DPDPDDDDQFAAAQFKKWFAPVPRDIAIWHQHNVRQWTFRALPPVLTDTDGDDVVRVIDTCTHPVVNCVVLVCPVVLVLLVVLCVVVVNVVVVPRRSLSVQLVVVVSVCVVVVHDDDSVVSVVSSVVSVVVNVVVVVVSVVVVVVVVVCVVVVVD

Organism: Yersinia pseudotuberculosis serotype O:1b (strain IP 31758) (NCBI:txid349747)

Mean predicted aligned error: 6.81 Å

Solvent-accessible surface area (backbone atoms only — not comparable to full-atom values): 8940 Å² total; per-residue (Å²): 130,86,78,80,69,85,71,73,90,58,49,62,53,72,17,33,34,36,30,45,66,87,75,92,47,73,45,71,24,43,24,33,86,82,16,44,31,27,29,75,52,90,55,62,96,75,42,71,69,39,74,73,48,77,91,26,64,66,41,82,56,43,39,73,69,56,39,35,62,75,67,69,33,69,66,58,51,50,52,48,50,57,50,34,57,75,67,72,34,64,72,60,72,73,34,68,69,57,50,52,52,34,51,52,52,48,51,58,36,52,75,70,71,47,86,88,47,70,75,55,53,55,49,37,51,52,49,48,50,52,52,48,52,50,52,54,51,49,52,53,49,51,53,51,49,55,48,53,32,47,77,66,67,76,97

Radius of gyration: 17.3 Å; Cα contacts (8 Å, |Δi|>4): 178; chains: 1; bounding box: 48×46×38 Å